Protein AF-A0A1B8WZ31-F1 (afdb_monomer_lite)

Structure (mmCIF, N/CA/C/O backbone):
data_AF-A0A1B8WZ31-F1
#
_entry.id   AF-A0A1B8WZ31-F1
#
loop_
_atom_site.group_PDB
_atom_site.id
_atom_site.type_symbol
_atom_site.label_atom_id
_atom_site.label_alt_id
_atom_site.label_comp_id
_atom_site.label_asym_id
_atom_site.label_entity_id
_atom_site.label_seq_id
_atom_site.pdbx_PDB_ins_code
_atom_site.Cartn_x
_atom_site.Cartn_y
_atom_site.Cartn_z
_atom_site.occupancy
_atom_site.B_iso_or_equiv
_atom_site.auth_seq_id
_atom_site.auth_comp_id
_atom_site.auth_asym_id
_atom_site.auth_atom_id
_atom_site.pdbx_PDB_model_num
ATOM 1 N N . MET A 1 1 ? -8.322 5.728 11.894 1.00 74.44 1 MET A N 1
ATOM 2 C CA . MET A 1 1 ? -7.881 4.802 10.832 1.00 74.44 1 MET A CA 1
ATOM 3 C C . MET A 1 1 ? -6.439 5.103 10.448 1.00 74.44 1 MET A C 1
ATOM 5 O O . MET A 1 1 ? -6.124 6.231 10.067 1.00 74.44 1 MET A O 1
ATOM 9 N N . THR A 1 2 ? -5.561 4.116 10.586 1.00 91.69 2 THR A N 1
ATOM 10 C CA . THR A 1 2 ? -4.145 4.193 10.201 1.00 91.69 2 THR A CA 1
ATOM 11 C C . THR A 1 2 ? -3.978 4.165 8.676 1.00 91.69 2 THR A C 1
ATOM 13 O O . THR A 1 2 ? -4.915 3.858 7.939 1.00 91.69 2 THR A O 1
ATOM 16 N N . ILE A 1 3 ? -2.777 4.479 8.174 1.00 91.38 3 ILE A N 1
ATOM 17 C CA . ILE A 1 3 ? -2.474 4.372 6.734 1.00 91.38 3 ILE A CA 1
ATOM 18 C C . ILE A 1 3 ? -2.598 2.916 6.256 1.00 91.38 3 ILE A C 1
ATOM 20 O O . ILE A 1 3 ? -3.100 2.677 5.165 1.00 91.38 3 ILE A O 1
ATOM 24 N N . SER A 1 4 ? -2.187 1.945 7.082 1.00 91.56 4 SER A N 1
ATOM 25 C CA . SER A 1 4 ? -2.279 0.521 6.739 1.00 91.56 4 SER A CA 1
ATOM 26 C C . SER A 1 4 ? -3.728 0.073 6.570 1.00 91.56 4 SER A C 1
ATOM 28 O O . SER A 1 4 ? -4.042 -0.547 5.565 1.00 91.56 4 SER A O 1
ATOM 30 N N . GLU A 1 5 ? -4.594 0.390 7.535 1.00 93.25 5 GLU A N 1
ATOM 31 C CA . GLU A 1 5 ? -6.019 0.025 7.484 1.00 93.25 5 GLU A CA 1
ATOM 32 C C . GLU A 1 5 ? -6.701 0.659 6.272 1.00 93.25 5 GLU A C 1
ATOM 34 O O . GLU A 1 5 ? -7.438 0.000 5.549 1.00 93.25 5 GLU A O 1
ATOM 39 N N . ARG A 1 6 ? -6.401 1.934 6.002 1.00 95.19 6 ARG A N 1
ATOM 40 C CA . ARG A 1 6 ? -6.971 2.643 4.855 1.00 95.19 6 ARG A CA 1
ATOM 41 C C . ARG A 1 6 ? -6.529 2.051 3.526 1.00 95.19 6 ARG A C 1
ATOM 43 O O . ARG A 1 6 ? -7.356 1.890 2.640 1.00 95.19 6 ARG A O 1
ATOM 50 N N . LEU A 1 7 ? -5.244 1.729 3.386 1.00 95.75 7 LEU A N 1
ATOM 51 C CA . LEU A 1 7 ? -4.724 1.102 2.174 1.00 95.75 7 LEU A CA 1
ATOM 52 C C . LEU A 1 7 ? -5.325 -0.293 1.965 1.00 95.75 7 LEU A C 1
ATOM 54 O O . LEU A 1 7 ? -5.571 -0.683 0.833 1.00 95.75 7 LEU A O 1
ATOM 58 N N . GLU A 1 8 ? -5.588 -1.031 3.041 1.00 94.69 8 GLU A N 1
ATOM 59 C CA . GLU A 1 8 ? -6.242 -2.336 2.955 1.00 94.69 8 GLU A CA 1
ATOM 60 C C . GLU A 1 8 ? -7.683 -2.208 2.458 1.00 94.69 8 GLU A C 1
ATOM 62 O O . GLU A 1 8 ? -8.065 -2.889 1.511 1.00 94.69 8 GLU A O 1
ATOM 67 N N . LEU A 1 9 ? -8.459 -1.290 3.046 1.00 94.50 9 LEU A N 1
ATOM 68 C CA . LEU A 1 9 ? -9.829 -1.006 2.612 1.00 94.50 9 LEU A CA 1
ATOM 69 C C . LEU A 1 9 ? -9.870 -0.512 1.165 1.00 94.50 9 LEU A C 1
ATOM 71 O O . LEU A 1 9 ? -10.719 -0.957 0.399 1.00 94.50 9 LEU A O 1
ATOM 75 N N . PHE A 1 10 ? -8.925 0.346 0.778 1.00 95.62 10 PHE A N 1
ATOM 76 C CA . PHE A 1 10 ? -8.770 0.792 -0.603 1.00 95.62 10 PHE A CA 1
ATOM 77 C C . PHE A 1 10 ? -8.550 -0.389 -1.549 1.00 95.62 10 PHE A C 1
ATOM 79 O O . PHE A 1 10 ? -9.281 -0.537 -2.520 1.00 95.62 10 PHE A O 1
ATOM 86 N N . LEU A 1 11 ? -7.583 -1.262 -1.252 1.00 94.94 11 LEU A N 1
ATOM 87 C CA . LEU A 1 11 ? -7.282 -2.427 -2.090 1.00 94.94 11 LEU A CA 1
ATOM 88 C C . LEU A 1 11 ? -8.435 -3.432 -2.159 1.00 94.94 11 LEU A C 1
ATOM 90 O O . LEU A 1 11 ? -8.554 -4.151 -3.147 1.00 94.94 11 LEU A O 1
ATOM 94 N N . LYS A 1 12 ? -9.261 -3.485 -1.113 1.00 93.31 12 LYS A N 1
ATOM 95 C CA . LYS A 1 12 ? -10.419 -4.369 -1.032 1.00 93.31 12 LYS A CA 1
ATOM 96 C C . LYS A 1 12 ? -11.626 -3.852 -1.817 1.00 93.31 12 LYS A C 1
ATOM 98 O O . LYS A 1 12 ? -12.275 -4.638 -2.499 1.00 93.31 12 LYS A O 1
ATOM 103 N N . TYR A 1 13 ? -11.955 -2.568 -1.676 1.00 93.19 13 TYR A N 1
ATOM 104 C CA . TYR A 1 13 ? -13.246 -2.027 -2.119 1.00 93.19 13 TYR A CA 1
ATOM 105 C C . TYR A 1 13 ? -13.157 -1.046 -3.291 1.00 93.19 13 TYR A C 1
ATOM 107 O O . TYR A 1 13 ? -14.110 -0.948 -4.055 1.00 93.19 13 TYR A O 1
ATOM 115 N N . GLU A 1 14 ? -12.040 -0.334 -3.441 1.00 91.88 14 GLU A N 1
ATOM 116 C CA . GLU A 1 14 ? -11.914 0.789 -4.385 1.00 91.88 14 GLU A CA 1
ATOM 117 C C . GLU A 1 14 ? -10.947 0.479 -5.535 1.00 91.88 14 GLU A C 1
ATOM 119 O O . GLU A 1 14 ? -11.146 0.904 -6.673 1.00 91.88 14 GLU A O 1
ATOM 124 N N . PHE A 1 15 ? -9.874 -0.264 -5.256 1.00 90.44 15 PHE A N 1
ATOM 125 C CA . PHE A 1 15 ? -8.904 -0.649 -6.269 1.00 90.44 15 PHE A CA 1
ATOM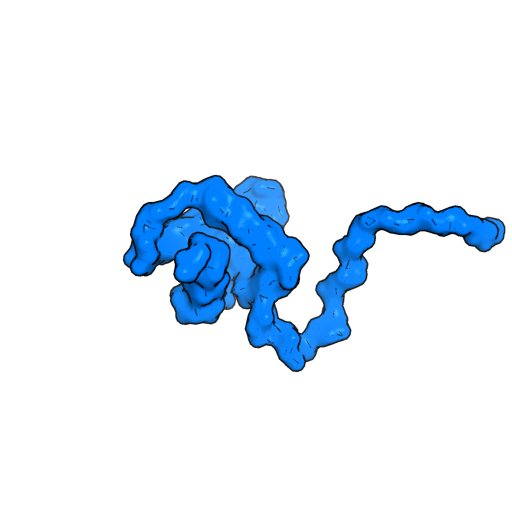 126 C C . PHE A 1 15 ? -9.467 -1.795 -7.122 1.00 90.44 15 PHE A 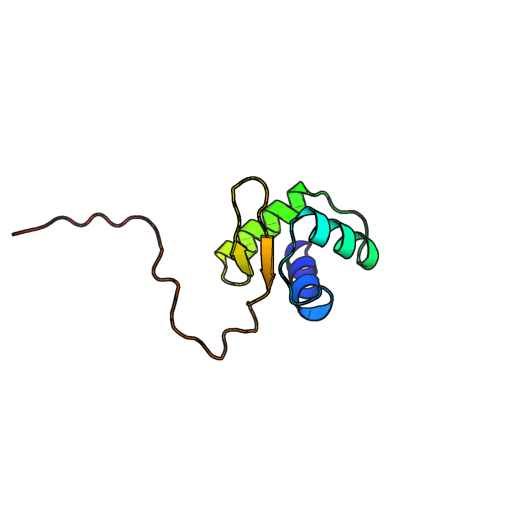C 1
ATOM 128 O O . PHE A 1 15 ? -9.986 -2.771 -6.570 1.00 90.44 15 PHE A O 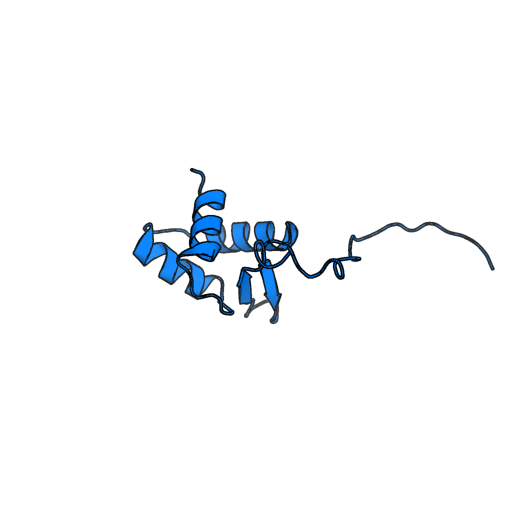1
ATOM 135 N N . PRO A 1 16 ? -9.335 -1.738 -8.460 1.00 87.12 16 PRO A N 1
ATOM 136 C CA . PRO A 1 16 ? -9.754 -2.837 -9.315 1.00 87.12 16 PRO A CA 1
ATOM 137 C C . PRO A 1 16 ? -9.054 -4.128 -8.893 1.00 87.12 16 PRO A C 1
ATOM 139 O O . PRO A 1 16 ? -7.860 -4.129 -8.598 1.00 87.12 16 PRO A O 1
ATOM 142 N N . ARG A 1 17 ? -9.784 -5.246 -8.881 1.00 88.94 17 ARG A N 1
ATOM 143 C CA . ARG A 1 17 ? -9.280 -6.551 -8.424 1.00 88.94 17 ARG A CA 1
ATOM 144 C C . ARG A 1 17 ? -8.334 -7.196 -9.447 1.00 88.94 17 ARG A C 1
ATOM 146 O O . ARG A 1 17 ? -8.599 -8.267 -9.986 1.00 88.94 17 ARG A O 1
ATOM 153 N N . MET A 1 18 ? -7.242 -6.505 -9.739 1.00 92.62 18 MET A N 1
ATOM 154 C CA . MET A 1 18 ? -6.240 -6.824 -10.744 1.00 92.62 18 MET A CA 1
ATOM 155 C C . MET A 1 18 ? -4.832 -6.668 -10.171 1.00 92.62 18 MET A C 1
ATOM 157 O O . MET A 1 18 ? -4.628 -6.109 -9.094 1.00 92.62 18 MET A O 1
ATOM 161 N N . TRP A 1 19 ? -3.850 -7.179 -10.909 1.00 95.25 19 TRP A N 1
ATOM 162 C CA . TRP A 1 19 ? -2.445 -6.973 -10.588 1.00 95.25 19 TRP A CA 1
ATOM 163 C C . TRP A 1 19 ? -2.079 -5.504 -10.780 1.00 95.25 19 TRP A C 1
ATOM 165 O O . TRP A 1 19 ? -2.339 -4.946 -11.842 1.00 95.25 19 TRP A O 1
ATOM 175 N N . GLY A 1 20 ? -1.477 -4.905 -9.756 1.00 95.44 20 GLY A N 1
ATOM 176 C CA . GLY A 1 20 ? -0.988 -3.531 -9.806 1.00 95.44 20 GLY A CA 1
ATOM 177 C C . GLY A 1 20 ? 0.381 -3.386 -9.158 1.00 95.44 20 GLY A C 1
ATOM 178 O O . GLY A 1 20 ? 0.691 -4.015 -8.142 1.00 95.44 20 GLY A O 1
ATOM 179 N N . THR A 1 21 ? 1.220 -2.545 -9.745 1.00 96.38 21 THR A N 1
ATOM 180 C CA . THR A 1 21 ? 2.507 -2.145 -9.173 1.00 96.38 21 THR A CA 1
ATOM 181 C C . THR A 1 21 ? 2.317 -1.191 -7.993 1.00 96.38 21 THR A C 1
ATOM 183 O O . THR A 1 21 ? 1.282 -0.539 -7.845 1.00 96.38 21 THR A O 1
ATOM 186 N N . SER A 1 22 ? 3.352 -1.033 -7.158 1.00 95.75 22 SER A N 1
ATOM 187 C CA . SER A 1 22 ? 3.323 -0.030 -6.080 1.00 95.75 22 SER A CA 1
ATOM 188 C C . SER A 1 22 ? 3.041 1.391 -6.592 1.00 95.75 22 SER A C 1
ATOM 190 O O . SER A 1 22 ? 2.456 2.181 -5.858 1.00 95.75 22 SER A O 1
ATOM 192 N N . GLN A 1 23 ? 3.473 1.721 -7.817 1.00 96.62 23 GLN A N 1
ATOM 193 C CA . GLN A 1 23 ? 3.281 3.040 -8.427 1.00 96.62 23 GLN A CA 1
ATOM 194 C C . GLN A 1 23 ? 1.830 3.256 -8.862 1.00 96.62 23 GLN A C 1
ATOM 196 O O . GLN A 1 23 ? 1.257 4.298 -8.560 1.00 96.62 23 GLN A O 1
ATOM 201 N N . GLU A 1 24 ? 1.217 2.266 -9.510 1.00 96.69 24 GLU A N 1
ATOM 202 C CA . GLU A 1 24 ? -0.191 2.343 -9.925 1.00 96.69 24 GLU A CA 1
ATOM 203 C C . GLU A 1 24 ? -1.125 2.397 -8.716 1.00 96.69 24 GLU A C 1
ATOM 205 O O . GLU A 1 24 ? -2.027 3.232 -8.664 1.00 96.69 24 GLU A O 1
ATOM 210 N N . ILE A 1 25 ? -0.862 1.559 -7.706 1.00 96.62 25 ILE A N 1
ATOM 211 C CA . ILE A 1 25 ? -1.620 1.558 -6.451 1.00 96.62 25 ILE A CA 1
ATOM 212 C C . ILE A 1 25 ? -1.494 2.915 -5.752 1.00 96.62 25 ILE A C 1
ATOM 214 O O . ILE A 1 25 ? -2.499 3.452 -5.294 1.00 96.62 25 ILE A O 1
ATOM 218 N N . GLN A 1 26 ? -0.284 3.488 -5.683 1.00 97.62 26 GLN A N 1
ATOM 219 C CA . GLN A 1 26 ? -0.081 4.825 -5.122 1.00 97.62 26 GLN A CA 1
ATOM 220 C C . GLN A 1 26 ? -0.891 5.864 -5.899 1.00 97.62 26 GLN A C 1
ATOM 222 O O . GLN A 1 26 ? -1.651 6.603 -5.286 1.00 97.62 26 GLN A O 1
ATOM 227 N N . HIS A 1 27 ? -0.753 5.908 -7.225 1.00 97.38 27 HIS A N 1
ATOM 228 C CA . HIS A 1 27 ? -1.404 6.919 -8.051 1.00 97.38 27 HIS A CA 1
ATOM 229 C C . HIS A 1 27 ? -2.924 6.929 -7.852 1.00 97.38 27 HIS A C 1
ATOM 231 O O . HIS A 1 27 ? -3.501 7.987 -7.610 1.00 97.38 27 HIS A O 1
ATOM 237 N N . GLN A 1 28 ? -3.552 5.750 -7.880 1.00 96.56 28 GLN A N 1
ATOM 238 C CA . GLN A 1 28 ? -4.993 5.603 -7.664 1.00 96.56 28 GLN A CA 1
ATOM 239 C C . GLN A 1 28 ? -5.395 5.944 -6.224 1.00 96.56 28 GLN A C 1
ATOM 241 O O . GLN A 1 28 ? -6.374 6.652 -6.002 1.00 96.56 28 GLN A O 1
ATOM 246 N N . TYR A 1 29 ? -4.610 5.509 -5.234 1.00 96.62 29 TYR A N 1
ATOM 247 C CA . TYR A 1 29 ? -4.848 5.860 -3.835 1.00 96.62 29 TYR A CA 1
ATOM 248 C C . TYR A 1 29 ? -4.816 7.380 -3.620 1.00 96.62 29 TYR A C 1
ATOM 250 O O . TYR A 1 29 ? -5.646 7.916 -2.887 1.00 96.62 29 TYR A O 1
ATOM 258 N N . GLU A 1 30 ? -3.883 8.087 -4.265 1.00 97.00 30 GLU A N 1
ATOM 259 C CA . GLU A 1 30 ? -3.755 9.542 -4.149 1.00 97.00 30 GLU A CA 1
ATOM 260 C C . GLU A 1 30 ? -4.958 10.292 -4.720 1.00 97.00 30 GLU A C 1
ATOM 262 O O . GLU A 1 30 ? -5.325 11.327 -4.164 1.00 97.00 30 GLU A O 1
ATOM 267 N N . GLN A 1 31 ? -5.613 9.752 -5.756 1.00 95.38 31 GLN A N 1
ATOM 268 C CA . GLN A 1 31 ? -6.845 10.338 -6.296 1.00 95.38 31 GLN A CA 1
ATOM 269 C C . GLN A 1 31 ? -8.014 10.258 -5.304 1.00 95.38 31 GLN A C 1
ATOM 271 O O . GLN A 1 31 ? -8.876 11.132 -5.305 1.00 95.38 31 GLN A O 1
ATOM 276 N N . VAL A 1 32 ? -8.043 9.230 -4.449 1.00 93.75 32 VAL A N 1
ATOM 277 C CA . VAL A 1 32 ? -9.154 8.982 -3.514 1.00 93.75 32 VAL A CA 1
ATOM 278 C C . VAL A 1 32 ? -8.894 9.587 -2.130 1.00 93.75 32 VAL A C 1
ATOM 280 O O . VAL A 1 32 ? -9.790 10.172 -1.525 1.00 93.75 32 VAL A O 1
ATOM 283 N N . TYR A 1 33 ? -7.671 9.460 -1.605 1.00 94.31 33 TYR A N 1
ATOM 284 C CA . TYR A 1 33 ? -7.344 9.794 -0.210 1.00 94.31 33 TYR A CA 1
ATOM 285 C C . TYR A 1 33 ? -6.269 10.871 -0.040 1.00 94.31 33 TYR A C 1
ATOM 287 O O . TYR A 1 33 ? -5.977 11.252 1.100 1.00 94.31 33 TYR A O 1
ATOM 295 N N . GLY A 1 34 ? -5.679 11.356 -1.133 1.00 94.25 34 GLY A N 1
ATOM 296 C CA . GLY A 1 34 ? -4.615 12.355 -1.114 1.00 94.25 34 GLY A CA 1
ATOM 297 C C . GLY A 1 34 ? -3.191 11.776 -1.050 1.00 94.25 34 GLY A C 1
ATOM 298 O O . GLY A 1 34 ? -2.997 10.559 -1.007 1.00 94.25 34 GLY A O 1
ATOM 299 N N . PRO A 1 35 ? -2.174 12.657 -1.056 1.00 96.06 35 PRO A N 1
ATOM 300 C CA . PRO A 1 35 ? -0.783 12.309 -1.341 1.00 96.06 35 PRO A CA 1
ATOM 301 C C . PRO A 1 35 ? -0.177 11.329 -0.330 1.00 96.06 35 PRO A C 1
ATOM 303 O O . PRO A 1 35 ? -0.337 11.474 0.886 1.00 96.06 35 PRO A O 1
ATOM 306 N N . ILE A 1 36 ? 0.603 10.367 -0.827 1.00 96.00 36 ILE A N 1
ATOM 307 C CA . ILE A 1 36 ? 1.317 9.388 -0.004 1.00 96.00 36 ILE A CA 1
ATOM 308 C C . ILE A 1 36 ? 2.642 9.003 -0.661 1.00 96.00 36 ILE A C 1
ATOM 310 O O . ILE A 1 36 ? 2.739 8.790 -1.860 1.00 96.00 36 ILE A O 1
ATOM 314 N N . LYS A 1 37 ? 3.707 8.858 0.131 1.00 97.44 37 LYS A N 1
ATOM 315 C CA . LYS A 1 37 ? 5.009 8.457 -0.419 1.00 97.44 37 LYS A CA 1
ATOM 316 C C . LYS A 1 37 ? 4.953 7.027 -0.969 1.00 97.44 37 LYS A C 1
ATOM 318 O O . LYS A 1 37 ? 4.513 6.109 -0.272 1.00 97.44 37 LYS A O 1
ATOM 323 N N . LEU A 1 38 ? 5.547 6.805 -2.143 1.00 96.88 38 LEU A N 1
ATOM 324 C CA . LEU A 1 38 ? 5.721 5.469 -2.734 1.00 96.88 38 LEU A CA 1
ATOM 325 C C . LEU A 1 38 ? 6.399 4.469 -1.778 1.00 96.88 38 LEU A C 1
ATOM 327 O O . LEU A 1 38 ? 6.060 3.283 -1.756 1.00 96.88 38 LEU A O 1
ATOM 331 N N . SER A 1 39 ? 7.349 4.934 -0.959 1.00 96.19 39 SER A N 1
ATOM 332 C CA . SER A 1 39 ? 8.022 4.104 0.049 1.00 96.19 39 SER A CA 1
ATOM 333 C C . SER A 1 39 ? 7.065 3.621 1.140 1.00 96.19 39 SER A C 1
ATOM 335 O O . SER A 1 39 ? 7.164 2.474 1.582 1.00 96.19 39 SER A O 1
ATOM 337 N N . THR A 1 40 ? 6.108 4.460 1.538 1.00 96.62 40 THR A N 1
ATOM 338 C CA . THR A 1 40 ? 5.053 4.122 2.494 1.00 96.62 40 THR A CA 1
ATOM 339 C C . THR A 1 40 ? 4.138 3.049 1.912 1.00 96.62 40 THR A C 1
ATOM 341 O O . THR A 1 40 ? 3.951 2.011 2.547 1.00 96.62 40 THR A O 1
ATOM 344 N N . VAL A 1 41 ? 3.659 3.239 0.677 1.00 96.56 41 VAL A N 1
ATOM 345 C CA . VAL A 1 41 ? 2.838 2.247 -0.039 1.00 96.56 41 VAL A CA 1
ATOM 346 C C . VAL A 1 41 ? 3.583 0.916 -0.154 1.00 96.56 41 VAL A C 1
ATOM 348 O O . VAL A 1 41 ? 3.099 -0.110 0.312 1.00 96.56 41 VAL A O 1
ATOM 351 N N . SER A 1 42 ? 4.819 0.931 -0.656 1.00 95.31 42 SER A N 1
ATOM 352 C CA . SER A 1 42 ? 5.639 -0.278 -0.829 1.00 95.31 42 SER A CA 1
ATOM 353 C C . SER A 1 42 ? 5.907 -1.021 0.484 1.00 95.31 42 SER A C 1
ATOM 355 O O . SER A 1 42 ? 5.909 -2.257 0.520 1.00 95.31 42 SER A O 1
ATOM 357 N N . THR A 1 43 ? 6.117 -0.277 1.576 1.00 95.81 43 THR A N 1
ATOM 358 C CA . THR A 1 43 ? 6.294 -0.847 2.918 1.00 95.81 43 THR A CA 1
ATOM 359 C C . THR A 1 43 ? 5.028 -1.563 3.373 1.00 95.81 43 THR A C 1
ATOM 361 O O . THR A 1 43 ? 5.109 -2.691 3.862 1.00 95.81 43 THR A O 1
ATOM 364 N N . TYR A 1 44 ? 3.860 -0.942 3.202 1.00 96.56 44 TYR A N 1
ATOM 365 C CA . TYR A 1 44 ? 2.597 -1.551 3.608 1.00 96.56 44 TYR A CA 1
ATOM 366 C C . TYR A 1 44 ? 2.200 -2.726 2.716 1.00 96.56 44 TYR A C 1
ATOM 368 O O . TYR A 1 44 ? 1.874 -3.773 3.264 1.00 96.56 44 TYR A O 1
ATOM 376 N N . LEU A 1 45 ? 2.356 -2.633 1.393 1.00 95.94 45 LEU A N 1
ATOM 377 C CA . LEU A 1 45 ? 2.137 -3.759 0.475 1.00 95.94 45 LEU A CA 1
ATOM 378 C C . LEU A 1 45 ? 3.004 -4.969 0.846 1.00 95.94 45 LEU A C 1
ATOM 380 O O . LEU A 1 45 ? 2.520 -6.095 0.934 1.00 95.94 45 LEU A O 1
ATOM 384 N N . SER A 1 46 ? 4.281 -4.742 1.169 1.00 94.44 46 SER A N 1
ATOM 385 C CA . SER A 1 46 ? 5.172 -5.819 1.621 1.00 94.44 46 SER A CA 1
ATOM 386 C C . SER A 1 46 ? 4.708 -6.455 2.935 1.00 94.44 46 SER A C 1
ATOM 388 O O . SER A 1 46 ? 4.848 -7.663 3.115 1.00 94.44 46 SER A O 1
ATOM 390 N N . ARG A 1 47 ? 4.163 -5.661 3.865 1.00 94.50 47 ARG A N 1
ATOM 391 C CA . ARG A 1 47 ? 3.609 -6.166 5.132 1.00 94.50 47 ARG A CA 1
ATOM 392 C C . ARG A 1 47 ? 2.299 -6.921 4.917 1.00 94.50 47 ARG A C 1
ATOM 394 O O . ARG A 1 47 ? 2.126 -7.966 5.527 1.00 94.50 47 ARG A O 1
ATOM 401 N N . MET A 1 48 ? 1.416 -6.431 4.051 1.00 95.00 48 MET A N 1
ATOM 402 C CA . MET A 1 48 ? 0.141 -7.074 3.715 1.00 95.00 48 MET A CA 1
ATOM 403 C C . MET A 1 48 ? 0.354 -8.411 3.001 1.00 95.00 48 MET A C 1
ATOM 405 O O . MET A 1 48 ? -0.266 -9.398 3.378 1.00 95.00 48 MET A O 1
ATOM 409 N N . TYR A 1 49 ? 1.314 -8.485 2.074 1.00 94.25 49 TYR A N 1
ATOM 410 C CA . TYR A 1 49 ? 1.759 -9.751 1.481 1.00 94.25 49 TYR A CA 1
ATOM 411 C C . TYR A 1 49 ? 2.216 -10.752 2.553 1.00 94.25 49 TYR A C 1
ATOM 413 O O . TYR A 1 49 ? 1.793 -11.900 2.560 1.00 94.25 49 TYR A O 1
ATOM 421 N N . ARG A 1 50 ? 3.032 -10.312 3.524 1.00 92.44 50 ARG A N 1
ATOM 422 C CA . ARG A 1 50 ? 3.485 -11.174 4.635 1.00 92.44 50 ARG A CA 1
ATOM 423 C C . ARG A 1 50 ? 2.359 -11.622 5.572 1.00 92.44 50 ARG A C 1
ATOM 425 O O . ARG A 1 50 ? 2.568 -12.567 6.321 1.00 92.44 50 ARG A O 1
ATOM 432 N N . LYS A 1 51 ? 1.216 -10.935 5.559 1.00 92.25 51 LYS A N 1
ATOM 433 C CA . LYS A 1 51 ? 0.006 -11.297 6.308 1.00 92.25 51 LYS A CA 1
ATOM 434 C C . LYS A 1 51 ? -0.943 -12.208 5.515 1.00 92.25 51 LYS A C 1
ATOM 436 O O . LYS A 1 51 ? -1.992 -12.540 6.044 1.00 92.25 51 LYS A O 1
ATOM 441 N N . GLY A 1 52 ? -0.617 -12.559 4.268 1.00 92.69 52 GLY A N 1
ATOM 442 C CA . GLY A 1 52 ? -1.496 -13.349 3.395 1.00 92.69 52 GLY A CA 1
ATOM 443 C C . GLY A 1 52 ? -2.617 -12.547 2.724 1.00 92.69 52 GLY A C 1
ATOM 444 O O . GLY A 1 52 ? -3.434 -13.109 2.013 1.00 92.69 52 GLY A O 1
ATOM 445 N N . LEU A 1 53 ? -2.653 -11.219 2.886 1.00 93.56 53 LEU A N 1
ATOM 446 C CA . LEU A 1 53 ? -3.720 -10.386 2.312 1.00 93.56 53 LEU A CA 1
ATOM 447 C C . LEU A 1 53 ? -3.546 -10.140 0.809 1.00 93.56 53 LEU A C 1
ATOM 449 O O . LEU A 1 53 ? -4.503 -9.786 0.121 1.00 93.56 53 LEU A O 1
ATOM 453 N N . LEU A 1 54 ? -2.315 -10.273 0.309 1.00 95.19 54 LEU A N 1
ATOM 454 C CA . LEU A 1 54 ? -1.963 -10.020 -1.084 1.00 95.19 54 LEU A CA 1
ATOM 455 C C . LEU A 1 54 ? -1.219 -11.215 -1.669 1.00 95.19 54 LEU A C 1
ATOM 457 O O . LEU A 1 54 ? -0.336 -11.770 -1.015 1.00 95.19 54 LEU A O 1
ATOM 461 N N . GLN A 1 55 ? -1.460 -11.507 -2.943 1.00 94.94 55 GLN A N 1
ATOM 462 C CA . GLN A 1 55 ? -0.496 -12.234 -3.764 1.00 94.94 55 GLN A CA 1
ATOM 463 C C . GLN A 1 55 ? 0.537 -11.264 -4.339 1.00 94.94 55 GLN A C 1
ATOM 465 O O . GLN A 1 55 ? 0.275 -10.070 -4.497 1.00 94.94 55 GLN A O 1
ATOM 470 N N . ARG A 1 56 ? 1.731 -11.776 -4.654 1.00 94.44 56 ARG A N 1
ATOM 471 C CA . ARG A 1 56 ? 2.823 -10.995 -5.245 1.00 94.44 56 ARG A CA 1
ATOM 472 C C . ARG A 1 56 ? 3.476 -11.763 -6.384 1.00 94.44 56 ARG A C 1
ATOM 474 O O . ARG A 1 56 ? 3.840 -12.922 -6.200 1.00 94.44 56 ARG A O 1
ATOM 481 N N . ARG A 1 57 ? 3.716 -11.089 -7.510 1.00 94.12 57 ARG A N 1
ATOM 482 C CA . ARG A 1 57 ? 4.460 -11.634 -8.658 1.00 94.12 57 ARG A CA 1
ATOM 483 C C . ARG A 1 57 ? 5.489 -10.635 -9.197 1.00 94.12 57 ARG A C 1
ATOM 485 O O . ARG A 1 57 ? 5.581 -9.506 -8.713 1.00 94.12 57 ARG A O 1
ATOM 492 N N . GLY A 1 58 ? 6.258 -11.073 -10.194 1.00 91.06 58 GLY A N 1
ATOM 493 C CA . GLY A 1 58 ? 7.258 -10.256 -10.882 1.00 91.06 58 GLY A CA 1
ATOM 494 C C . GLY A 1 58 ? 8.647 -10.290 -10.239 1.00 91.06 58 GLY A C 1
ATOM 495 O O . GLY A 1 58 ? 8.876 -10.903 -9.193 1.00 91.06 58 GLY A O 1
ATOM 496 N N . ASN A 1 59 ? 9.608 -9.644 -10.902 1.00 87.50 59 ASN A N 1
ATOM 497 C CA . ASN A 1 59 ? 10.987 -9.546 -10.422 1.00 87.50 59 ASN A CA 1
ATOM 498 C C . ASN A 1 59 ? 11.129 -8.433 -9.363 1.00 87.50 59 ASN A C 1
ATOM 500 O O . ASN A 1 59 ? 10.155 -7.805 -8.957 1.00 87.50 59 ASN A O 1
ATOM 504 N N . ARG A 1 60 ? 12.349 -8.181 -8.866 1.00 76.69 60 ARG A N 1
ATOM 505 C CA . ARG A 1 60 ? 12.573 -7.164 -7.820 1.00 76.69 60 ARG A CA 1
ATOM 506 C C . ARG A 1 60 ? 12.123 -5.755 -8.236 1.00 76.69 60 ARG A C 1
ATOM 508 O O . ARG A 1 60 ? 11.739 -4.993 -7.355 1.00 76.69 60 ARG A O 1
ATOM 515 N N . THR A 1 61 ? 12.168 -5.441 -9.528 1.00 80.62 61 THR A N 1
ATOM 516 C CA . THR A 1 61 ? 11.910 -4.104 -10.079 1.00 80.62 61 THR A CA 1
ATOM 517 C C . THR A 1 61 ? 10.442 -3.909 -10.470 1.00 80.62 61 THR A C 1
ATOM 519 O O . THR A 1 61 ? 9.898 -2.839 -10.235 1.00 80.62 61 THR A O 1
ATOM 522 N N . ASN A 1 62 ? 9.779 -4.957 -10.968 1.00 86.75 62 ASN A N 1
ATOM 523 C CA . ASN A 1 62 ? 8.400 -4.920 -11.467 1.00 86.75 62 ASN A CA 1
ATOM 524 C C . ASN A 1 62 ? 7.480 -5.764 -10.578 1.00 86.75 62 ASN A C 1
ATOM 526 O O . ASN A 1 62 ? 6.844 -6.709 -11.041 1.00 86.75 62 ASN A O 1
ATOM 530 N N . ARG A 1 63 ? 7.479 -5.480 -9.270 1.00 92.00 63 ARG A N 1
ATOM 531 C CA . ARG A 1 63 ? 6.612 -6.191 -8.324 1.00 92.00 63 ARG A CA 1
ATOM 532 C C . ARG A 1 63 ? 5.180 -5.720 -8.471 1.00 92.00 63 ARG A C 1
ATOM 534 O O . ARG A 1 63 ? 4.903 -4.534 -8.297 1.00 92.00 63 ARG A O 1
ATOM 541 N N . GLU A 1 64 ? 4.296 -6.678 -8.679 1.00 96.44 64 GLU A N 1
ATOM 542 C CA . GLU A 1 64 ? 2.858 -6.459 -8.729 1.00 96.44 64 GLU A CA 1
ATOM 543 C C . GLU A 1 64 ? 2.173 -7.188 -7.577 1.00 96.44 64 GLU A C 1
ATOM 545 O O . GLU A 1 64 ? 2.645 -8.235 -7.115 1.00 96.44 64 GLU A O 1
ATOM 550 N N . TYR A 1 65 ? 1.051 -6.630 -7.136 1.00 96.50 65 TYR A N 1
ATOM 551 C CA . TYR A 1 65 ? 0.251 -7.115 -6.023 1.00 96.50 65 TYR A CA 1
ATOM 552 C C . TYR A 1 65 ? -1.206 -7.282 -6.444 1.00 96.50 65 TYR A C 1
ATOM 554 O O . TYR A 1 65 ? -1.712 -6.499 -7.245 1.00 96.50 65 TYR A O 1
ATOM 562 N N . LEU A 1 66 ? -1.866 -8.289 -5.877 1.00 95.00 66 LEU A N 1
ATOM 563 C CA . LEU A 1 66 ? -3.294 -8.553 -6.045 1.00 95.00 66 LEU A CA 1
ATOM 564 C C . LEU A 1 66 ? -3.913 -8.785 -4.668 1.00 95.00 66 LEU A C 1
ATOM 566 O O . LEU A 1 66 ? -3.381 -9.588 -3.901 1.00 95.00 66 LEU A O 1
ATOM 570 N N . TYR A 1 67 ? -5.019 -8.108 -4.357 1.00 94.94 67 TYR A N 1
ATOM 571 C CA . TYR A 1 67 ? -5.741 -8.320 -3.102 1.00 94.94 67 TYR A CA 1
ATOM 572 C C . TYR A 1 67 ? -6.506 -9.643 -3.116 1.00 94.94 67 TYR A C 1
ATOM 574 O O . TYR A 1 67 ? -7.316 -9.886 -4.010 1.00 94.94 67 TYR A O 1
ATOM 582 N N . VAL A 1 68 ? -6.230 -10.489 -2.120 1.00 94.00 68 VAL A N 1
ATOM 583 C CA . VAL A 1 68 ? -6.831 -11.824 -1.957 1.00 94.00 68 VAL A CA 1
ATOM 584 C C . VAL A 1 68 ? -7.318 -12.095 -0.531 1.00 94.00 68 VAL A C 1
ATOM 586 O O . VAL A 1 68 ? -7.836 -13.173 -0.267 1.00 94.00 68 VAL A O 1
ATOM 589 N N . GLY A 1 69 ? -7.170 -11.139 0.392 1.00 87.81 69 GLY A N 1
ATOM 590 C CA . GLY A 1 69 ? -7.455 -11.337 1.819 1.00 87.81 69 GLY A CA 1
ATOM 591 C C . GLY A 1 69 ? -8.913 -11.677 2.152 1.00 87.81 69 GLY A C 1
ATOM 592 O O . GLY A 1 69 ? -9.182 -12.198 3.225 1.00 87.81 69 GLY A O 1
ATOM 593 N N . ASP A 1 70 ? -9.846 -11.419 1.236 1.00 83.75 70 ASP A N 1
ATOM 594 C CA . ASP A 1 70 ? -11.250 -11.837 1.313 1.00 83.75 70 ASP A CA 1
ATOM 595 C C . ASP A 1 70 ? -11.616 -12.938 0.296 1.00 83.75 70 ASP A C 1
ATOM 597 O O . ASP A 1 70 ? -12.778 -13.321 0.194 1.00 83.75 70 ASP A O 1
ATOM 601 N N . MET A 1 71 ? -10.644 -13.453 -0.471 1.00 72.44 71 MET A N 1
ATOM 602 C CA . MET A 1 71 ? -10.810 -14.653 -1.305 1.00 72.44 71 MET A CA 1
ATOM 603 C C . MET A 1 71 ? -10.663 -15.947 -0.488 1.00 72.44 71 MET A C 1
ATOM 605 O O . MET A 1 71 ? -11.179 -16.986 -0.896 1.00 72.44 71 MET A O 1
ATOM 609 N N . GLU A 1 72 ? -9.980 -15.905 0.661 1.00 56.16 72 GLU A N 1
ATOM 610 C CA . GLU A 1 72 ? -9.671 -17.079 1.493 1.00 56.16 72 GLU A CA 1
ATOM 611 C C . GLU A 1 72 ? -10.794 -17.500 2.459 1.00 56.16 72 GLU A C 1
ATOM 613 O O . GLU A 1 72 ? -10.545 -17.841 3.611 1.00 56.16 72 GLU A O 1
ATOM 618 N N . GLU A 1 73 ? -12.034 -17.579 1.979 1.00 51.62 73 GLU A N 1
ATOM 619 C CA . GLU A 1 73 ? -13.010 -18.508 2.576 1.00 51.62 73 GLU A CA 1
ATOM 620 C C . GLU A 1 73 ? -13.113 -19.827 1.781 1.00 51.62 73 GLU A C 1
ATOM 622 O O . GLU A 1 73 ? -13.853 -20.722 2.176 1.00 51.62 73 GLU A O 1
ATOM 627 N N . GLN A 1 74 ? -12.352 -20.000 0.682 1.00 44.41 74 GLN A N 1
ATOM 628 C CA . GLN A 1 74 ? -12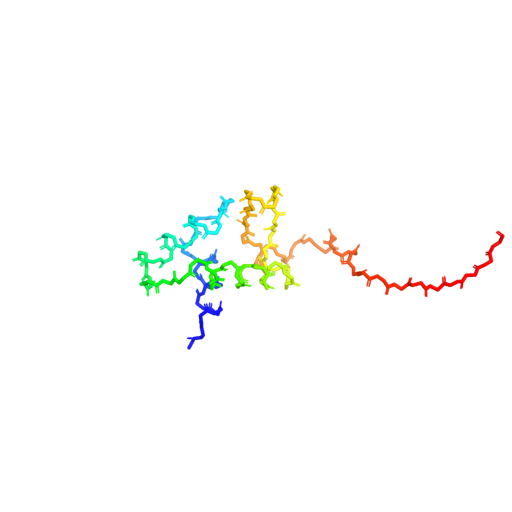.503 -21.166 -0.213 1.00 44.41 74 GLN A CA 1
ATOM 629 C C . GLN A 1 74 ? -11.237 -21.964 -0.579 1.00 44.41 74 GLN A C 1
ATOM 631 O O . GLN A 1 74 ? -11.344 -22.931 -1.331 1.00 44.41 74 GLN A O 1
ATOM 636 N N . SER A 1 75 ? -10.044 -21.664 -0.061 1.00 45.50 75 SER A N 1
ATOM 637 C CA . SER A 1 75 ? -8.853 -22.445 -0.446 1.00 45.50 75 SER A CA 1
ATOM 638 C C . SER A 1 75 ? -7.824 -22.578 0.666 1.00 45.50 75 SER A C 1
ATOM 640 O O . SER A 1 75 ? -6.775 -21.945 0.666 1.00 45.50 75 SER A O 1
ATOM 642 N N . SER A 1 76 ? -8.115 -23.486 1.592 1.00 45.31 76 SER A N 1
ATOM 643 C CA . SER A 1 76 ? -7.231 -23.997 2.639 1.00 45.31 76 SER A CA 1
ATOM 644 C C . SER A 1 76 ? -6.037 -24.801 2.095 1.00 45.31 76 SER A C 1
ATOM 646 O O . SER A 1 76 ? -5.790 -25.894 2.579 1.00 45.31 76 SER A O 1
ATOM 648 N N . VAL A 1 77 ? -5.298 -24.341 1.079 1.00 51.41 77 VAL A N 1
ATOM 649 C CA . VAL A 1 77 ? -4.070 -25.022 0.624 1.00 51.41 77 VAL A CA 1
ATOM 650 C C . VAL A 1 77 ? -3.143 -24.036 -0.104 1.00 51.41 77 VAL A C 1
ATOM 652 O O . VAL A 1 77 ? -3.222 -23.948 -1.321 1.00 51.41 77 VAL A O 1
ATOM 655 N N . HIS A 1 78 ? -2.2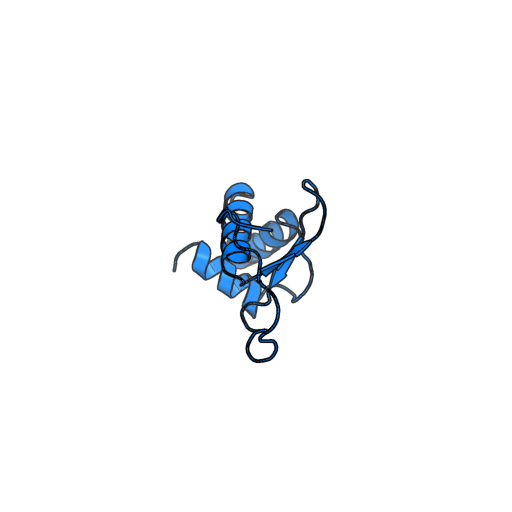69 -23.302 0.601 1.00 46.94 78 HIS A N 1
ATOM 656 C CA . HIS A 1 78 ? -0.873 -22.986 0.198 1.00 46.94 78 HIS A CA 1
ATOM 657 C C . HIS A 1 78 ? -0.290 -21.790 0.975 1.00 46.94 78 HIS A C 1
ATOM 659 O O . HIS A 1 78 ? -0.226 -20.676 0.467 1.00 46.94 78 HIS A O 1
ATOM 665 N N . GLN A 1 79 ? 0.296 -22.043 2.149 1.00 43.12 79 GLN A N 1
ATOM 666 C CA . GLN A 1 79 ? 1.519 -21.325 2.541 1.00 43.12 79 GLN A CA 1
ATOM 667 C C . GLN A 1 79 ? 2.348 -22.138 3.548 1.00 43.12 79 GLN A C 1
ATOM 669 O O . GLN A 1 79 ? 2.708 -21.670 4.625 1.00 43.12 79 GLN A O 1
ATOM 674 N N . SER A 1 80 ? 2.726 -23.362 3.185 1.00 40.56 80 SER A N 1
ATOM 675 C CA . SER A 1 80 ? 3.887 -24.024 3.786 1.00 40.56 80 SER A CA 1
ATOM 676 C C . SER A 1 80 ? 5.172 -23.404 3.231 1.00 40.56 80 SER A C 1
ATOM 678 O O . SER A 1 80 ? 5.866 -24.028 2.443 1.00 40.56 80 SER A O 1
ATOM 680 N N . PHE A 1 81 ? 5.472 -22.161 3.618 1.00 43.66 81 PHE A N 1
ATOM 681 C CA . PHE A 1 81 ? 6.811 -21.570 3.504 1.00 43.66 81 PHE A CA 1
ATOM 682 C C . PHE A 1 81 ? 7.034 -20.562 4.639 1.00 43.66 81 PHE A C 1
ATOM 684 O O . PHE A 1 81 ? 6.957 -19.350 4.441 1.00 43.66 81 PHE A O 1
ATOM 691 N N . SER A 1 82 ? 7.346 -21.084 5.828 1.00 44.00 82 SER A N 1
ATOM 692 C CA . SER A 1 82 ? 8.115 -20.350 6.840 1.00 44.00 82 SER A CA 1
ATOM 693 C C . SER A 1 82 ? 9.574 -20.828 6.810 1.00 44.00 82 SER A C 1
ATOM 695 O O . SER A 1 82 ? 9.817 -22.024 6.646 1.00 44.00 82 SER A O 1
ATOM 697 N N . PRO A 1 83 ? 10.554 -19.915 6.925 1.00 48.38 83 PRO A N 1
ATOM 698 C CA . PRO A 1 83 ? 11.967 -20.209 6.745 1.00 48.38 83 PRO A CA 1
ATOM 699 C C . PRO A 1 83 ? 12.588 -20.772 8.031 1.00 48.38 83 PRO A C 1
ATOM 701 O O . PRO A 1 83 ? 12.448 -20.180 9.095 1.00 48.38 83 PRO A O 1
ATOM 704 N N . GLY A 1 84 ? 13.345 -21.863 7.899 1.00 44.84 84 GLY A N 1
ATOM 705 C CA . GLY A 1 84 ? 14.377 -22.257 8.860 1.00 44.84 84 GLY A CA 1
ATOM 706 C C . GLY A 1 84 ? 13.906 -22.989 10.118 1.00 44.84 84 GLY A C 1
ATOM 707 O O . GLY A 1 84 ? 13.816 -22.393 11.183 1.00 44.84 84 GLY A O 1
ATOM 708 N N . TYR A 1 85 ? 13.794 -24.313 10.020 1.00 40.59 85 TYR A N 1
ATOM 709 C CA . TYR A 1 85 ? 14.179 -25.215 11.105 1.00 40.59 85 TYR A CA 1
ATOM 710 C C . TYR A 1 85 ? 15.118 -26.270 10.518 1.00 40.59 85 TYR A C 1
ATOM 712 O O . TYR A 1 85 ? 14.696 -27.139 9.762 1.00 40.59 85 TYR A O 1
ATOM 720 N N . ILE A 1 86 ? 16.410 -26.171 10.839 1.00 49.34 86 ILE A N 1
ATOM 721 C CA . ILE A 1 86 ? 17.281 -27.345 10.807 1.00 49.34 86 ILE A CA 1
ATOM 722 C C . ILE A 1 86 ? 16.908 -28.164 12.040 1.00 49.34 86 ILE A C 1
ATOM 724 O O . ILE A 1 86 ? 17.115 -27.701 13.159 1.00 49.34 86 ILE A O 1
ATOM 728 N N . GLN A 1 87 ? 16.430 -29.387 11.834 1.00 42.06 87 GLN A N 1
ATOM 729 C CA . GLN A 1 87 ? 16.629 -30.461 12.796 1.00 42.06 87 GLN A CA 1
ATOM 730 C C . GLN A 1 87 ? 17.295 -31.615 12.051 1.00 42.06 87 GLN A C 1
ATOM 732 O O . GLN A 1 87 ? 16.777 -32.145 11.073 1.00 42.06 87 GLN A O 1
ATOM 737 N N . ARG A 1 88 ? 18.506 -31.915 12.515 1.00 38.38 88 ARG A N 1
ATOM 738 C CA . ARG A 1 88 ? 19.280 -33.117 12.221 1.00 38.38 88 ARG A CA 1
ATOM 739 C C . ARG A 1 88 ? 18.443 -34.362 12.556 1.00 38.38 88 ARG A C 1
ATOM 741 O O . ARG A 1 88 ? 17.791 -34.329 13.598 1.00 38.38 88 ARG A O 1
ATOM 748 N N . ASN A 1 89 ? 18.497 -35.418 11.742 1.00 34.97 89 ASN A N 1
ATOM 749 C CA . ASN A 1 89 ? 19.118 -36.713 12.081 1.00 34.97 89 ASN A CA 1
ATOM 750 C C . ASN A 1 89 ? 18.701 -37.860 11.130 1.00 34.97 89 ASN A C 1
ATOM 752 O O . ASN A 1 89 ? 17.546 -37.946 10.731 1.00 34.97 89 ASN A O 1
ATOM 756 N N . ASP A 1 90 ? 19.695 -38.723 10.878 1.00 42.81 90 ASP A N 1
ATOM 757 C CA . ASP A 1 90 ? 19.671 -40.169 10.588 1.00 42.81 90 ASP A CA 1
ATOM 758 C C . ASP A 1 90 ? 18.941 -40.708 9.339 1.00 42.81 90 ASP A C 1
ATOM 760 O O . ASP A 1 90 ? 17.716 -40.810 9.308 1.00 42.81 90 ASP A O 1
ATOM 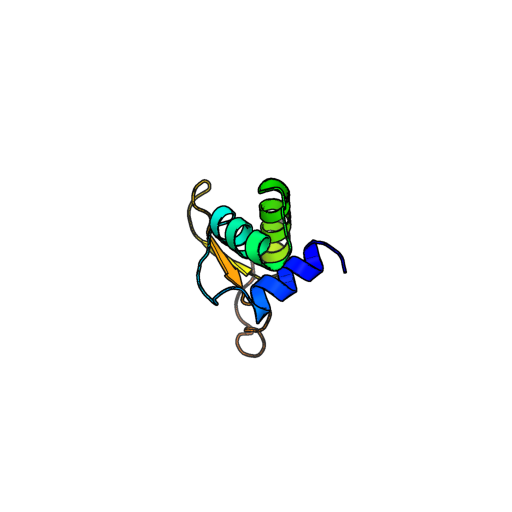764 N N . ILE A 1 91 ? 19.728 -41.145 8.339 1.00 41.56 91 ILE A N 1
ATOM 765 C CA . ILE A 1 91 ? 19.975 -42.559 7.946 1.00 41.56 91 ILE A CA 1
ATOM 766 C C . ILE A 1 91 ? 21.184 -42.611 7.000 1.00 41.56 91 ILE A C 1
ATOM 768 O O . ILE A 1 91 ? 21.255 -41.761 6.083 1.00 41.56 91 ILE A O 1
#

Foldseek 3Di:
DDPLVLLLCCLVPPDPQDWDFLVRSQVSCCVPPNHDDSVVSVVSQVVCVVVVQWDWDDDPVGIIIGGCNVVPVPDPDDDPDDDDDDDDDDD

pLDDT: mean 82.47, std 20.61, range [34.97, 97.62]

Sequence (91 aa):
MTISERLELFLKYEFPRMWGTSQEIQHQYEQVYGPIKLSTVSTYLSRMYRKGLLQRRGNRTNREYLYVGDMEEQSSVHQSFSPGYIQRNDI

Radius of gyration: 15.94 Å; chains: 1; bounding box: 33×55×24 Å

Secondary structure (DSSP, 8-state):
--HHHHHHHIIIIIS-SS-EEHHHHHHHHHHHH----HHHHHHHHHHHHHTTSEEEES-SSS-EEEE-TTTTTS-----------------